Protein AF-A0A519XT03-F1 (afdb_monomer)

Mean predicted aligned error: 4.82 Å

Radius of gyration: 13.23 Å; Cα contacts (8 Å, |Δi|>4): 21; chains: 1; bounding box: 26×20×32 Å

Sequence (63 aa):
PGASTAVSIMLDLVQRCFPEHAATPEWQATFRRLVPSFGQHLADNPELTARVRAHSAQVLKLA

Foldseek 3Di:
DPPVVVVVVVLVVCCVVPVVVCPDPVNVVVCCVVPVCPPHDCVVPVPVVVVVVVVVCVVVVVD

Structure (mmCIF, N/CA/C/O backbone):
data_AF-A0A519XT03-F1
#
_entry.id   AF-A0A519XT03-F1
#
loop_
_atom_site.group_PDB
_atom_site.id
_atom_site.type_symbol
_atom_site.label_atom_id
_atom_site.label_alt_id
_atom_site.label_comp_id
_atom_site.label_asym_id
_atom_site.label_entity_id
_atom_site.label_seq_id
_atom_site.pdbx_PDB_ins_code
_atom_site.Cartn_x
_atom_site.Cartn_y
_atom_site.Cartn_z
_atom_site.occupancy
_atom_site.B_iso_or_equiv
_atom_site.auth_seq_id
_atom_site.auth_comp_id
_atom_site.auth_asym_id
_atom_site.auth_atom_id
_atom_site.pdbx_PDB_model_num
ATOM 1 N N . PRO A 1 1 ? 7.994 -10.859 -9.908 1.00 54.31 1 PRO A N 1
ATOM 2 C CA . PRO A 1 1 ? 6.594 -11.123 -9.479 1.00 54.31 1 PRO A CA 1
ATOM 3 C C . PRO A 1 1 ? 6.348 -11.213 -7.954 1.00 54.31 1 PRO A C 1
ATOM 5 O O . PRO A 1 1 ? 5.193 -11.208 -7.567 1.00 54.31 1 PRO A O 1
ATOM 8 N N . GLY A 1 2 ? 7.367 -11.269 -7.079 1.00 59.84 2 GLY A N 1
ATOM 9 C CA . GLY A 1 2 ? 7.144 -11.456 -5.629 1.00 59.84 2 GLY A CA 1
ATOM 10 C C . GLY A 1 2 ? 6.918 -10.186 -4.795 1.00 59.84 2 GLY A C 1
ATOM 11 O O . GLY A 1 2 ? 6.145 -10.213 -3.844 1.00 59.84 2 GLY A O 1
ATOM 12 N N . ALA A 1 3 ? 7.555 -9.064 -5.146 1.00 68.56 3 ALA A N 1
ATOM 13 C CA . ALA A 1 3 ? 7.530 -7.859 -4.309 1.00 68.56 3 ALA A CA 1
ATOM 14 C C . ALA A 1 3 ? 6.127 -7.235 -4.187 1.00 68.56 3 ALA A C 1
ATOM 16 O O . ALA A 1 3 ? 5.706 -6.870 -3.096 1.00 68.56 3 ALA A O 1
ATOM 17 N N . SER A 1 4 ? 5.376 -7.166 -5.288 1.00 67.31 4 SER A N 1
ATOM 18 C CA . SER A 1 4 ? 4.017 -6.614 -5.305 1.00 67.31 4 SER A CA 1
ATOM 19 C C . SER A 1 4 ? 3.014 -7.490 -4.549 1.00 67.31 4 SER A C 1
ATOM 21 O O . SER A 1 4 ? 2.158 -6.962 -3.851 1.00 67.31 4 SER A O 1
ATOM 23 N N . THR A 1 5 ? 3.149 -8.817 -4.619 1.00 72.50 5 THR A N 1
ATOM 24 C CA . THR A 1 5 ? 2.288 -9.751 -3.876 1.00 72.50 5 THR A CA 1
ATOM 25 C C . THR A 1 5 ? 2.574 -9.717 -2.375 1.00 72.50 5 THR A C 1
ATOM 27 O O . THR A 1 5 ? 1.642 -9.679 -1.575 1.00 72.50 5 THR A O 1
ATOM 30 N N . ALA A 1 6 ? 3.851 -9.681 -1.979 1.00 82.50 6 ALA A N 1
ATOM 31 C CA . ALA A 1 6 ? 4.237 -9.644 -0.570 1.00 82.50 6 ALA A CA 1
ATOM 32 C C . ALA A 1 6 ? 3.743 -8.368 0.132 1.00 82.50 6 ALA A C 1
ATOM 34 O O . ALA A 1 6 ? 3.222 -8.443 1.241 1.00 82.50 6 ALA A O 1
ATOM 35 N N . VAL A 1 7 ? 3.851 -7.205 -0.522 1.00 84.75 7 VAL A N 1
ATOM 36 C CA . VAL A 1 7 ? 3.402 -5.927 0.057 1.00 84.75 7 VAL A CA 1
ATOM 37 C C . VAL A 1 7 ? 1.889 -5.913 0.285 1.00 84.75 7 VAL A C 1
ATOM 39 O O . VAL A 1 7 ? 1.456 -5.529 1.370 1.00 84.75 7 VAL A O 1
ATOM 42 N N . SER A 1 8 ? 1.091 -6.372 -0.685 1.00 83.44 8 SER A N 1
ATOM 43 C CA . SER A 1 8 ? -0.368 -6.462 -0.526 1.00 83.44 8 SER A CA 1
ATOM 44 C C . SER A 1 8 ? -0.759 -7.372 0.641 1.00 83.44 8 SER A C 1
ATOM 46 O O . SER A 1 8 ?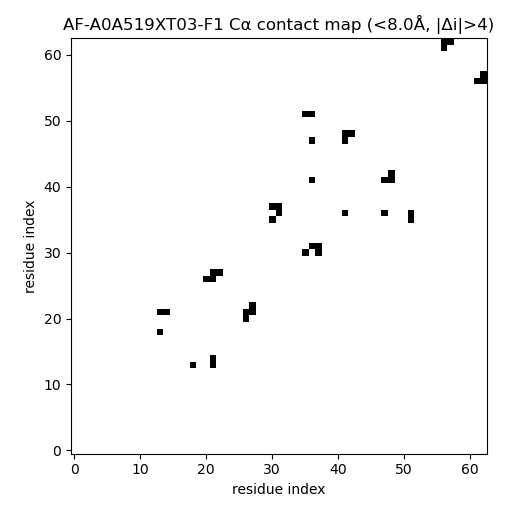 -1.519 -6.951 1.507 1.00 83.44 8 SER A O 1
ATOM 48 N N . ILE A 1 9 ? -0.155 -8.562 0.740 1.00 88.62 9 ILE A N 1
ATOM 49 C CA . ILE A 1 9 ? -0.422 -9.503 1.841 1.00 88.62 9 ILE A CA 1
ATOM 50 C C . ILE A 1 9 ? -0.075 -8.888 3.204 1.00 88.62 9 ILE A C 1
ATOM 52 O O . ILE A 1 9 ? -0.829 -9.047 4.163 1.00 88.62 9 ILE A O 1
ATOM 56 N N . MET A 1 10 ? 1.054 -8.182 3.308 1.00 90.88 10 MET A N 1
ATOM 57 C CA . MET A 1 10 ? 1.471 -7.560 4.568 1.00 90.88 10 MET A CA 1
ATOM 58 C C . MET A 1 10 ? 0.517 -6.443 5.002 1.00 90.88 10 MET A C 1
ATOM 60 O O . MET A 1 10 ? 0.196 -6.345 6.185 1.00 90.88 10 MET A O 1
ATOM 64 N N . LEU A 1 11 ? 0.035 -5.623 4.064 1.00 90.19 11 LEU A N 1
ATOM 65 C CA . LEU A 1 11 ? -0.950 -4.579 4.360 1.00 90.19 11 LEU A CA 1
ATOM 66 C C . LEU A 1 11 ? -2.290 -5.171 4.805 1.00 90.19 11 LEU A C 1
ATOM 68 O O . LEU A 1 11 ? -2.893 -4.658 5.750 1.00 90.19 11 LEU A O 1
ATOM 72 N N . ASP A 1 12 ? -2.725 -6.261 4.176 1.00 90.44 12 ASP A N 1
ATOM 73 C CA . ASP A 1 12 ? -3.942 -6.973 4.571 1.00 90.44 12 ASP A CA 1
ATOM 74 C C . ASP A 1 12 ? -3.794 -7.594 5.965 1.00 90.44 12 ASP A C 1
ATOM 76 O O . ASP A 1 12 ? -4.706 -7.515 6.790 1.00 90.44 12 ASP A O 1
ATOM 80 N N . LEU A 1 13 ? -2.629 -8.176 6.271 1.00 93.81 13 LEU A N 1
ATOM 81 C CA . LEU A 1 13 ? -2.342 -8.740 7.589 1.00 93.81 13 LEU A CA 1
ATOM 82 C C . LEU A 1 13 ? -2.388 -7.663 8.679 1.00 93.81 13 LEU A C 1
ATOM 84 O O . LEU A 1 13 ? -3.015 -7.871 9.715 1.00 93.81 13 LEU A O 1
ATOM 88 N N . VAL A 1 14 ? -1.767 -6.505 8.440 1.00 93.44 14 VAL A N 1
ATOM 89 C CA . VAL A 1 14 ? -1.778 -5.381 9.389 1.00 93.44 14 VAL A CA 1
ATOM 90 C C . VAL A 1 14 ? -3.204 -4.894 9.643 1.00 93.44 14 VAL A C 1
ATOM 92 O O . VAL A 1 14 ? -3.583 -4.722 10.800 1.00 93.44 14 VAL A O 1
ATOM 95 N N . GLN A 1 15 ? -4.015 -4.735 8.593 1.00 91.56 15 GLN A N 1
ATOM 96 C CA . GLN A 1 15 ? -5.420 -4.331 8.729 1.00 91.56 15 GLN A CA 1
ATOM 97 C C . GLN A 1 15 ? -6.254 -5.356 9.508 1.00 91.56 15 GLN A C 1
ATOM 99 O O . GLN A 1 15 ? -7.131 -4.974 10.279 1.00 91.56 15 GLN A O 1
ATOM 104 N N . ARG A 1 16 ? -5.972 -6.653 9.346 1.00 94.88 16 ARG A N 1
ATOM 105 C CA . ARG A 1 16 ? -6.674 -7.732 10.060 1.00 94.88 16 ARG A CA 1
ATOM 106 C C . ARG A 1 16 ? -6.265 -7.849 11.525 1.00 94.88 16 ARG A C 1
ATOM 108 O O . ARG A 1 16 ? -7.118 -8.122 12.362 1.00 94.88 16 ARG A O 1
ATOM 115 N N . CYS A 1 17 ? -4.981 -7.680 11.832 1.00 96.88 17 CYS A N 1
ATOM 116 C CA . CYS A 1 17 ? -4.460 -7.825 13.193 1.00 96.88 17 CYS A CA 1
ATOM 117 C C . CYS A 1 17 ? -4.683 -6.573 14.050 1.00 96.88 17 CYS A C 1
ATOM 119 O O . CYS A 1 17 ? -4.805 -6.690 15.266 1.00 96.88 17 CYS A O 1
ATOM 121 N N . PHE A 1 18 ? -4.743 -5.388 13.433 1.00 96.12 18 PHE A N 1
ATOM 122 C CA . PHE A 1 18 ? -4.880 -4.107 14.132 1.00 96.12 18 PHE A CA 1
ATOM 123 C C . PHE A 1 18 ? -5.971 -3.226 13.500 1.00 96.12 18 PHE A C 1
ATOM 125 O O . PHE A 1 18 ? -5.677 -2.108 13.074 1.00 96.12 18 PHE A O 1
ATOM 132 N N . PRO A 1 19 ? -7.230 -3.694 13.418 1.00 95.12 19 PRO A N 1
ATOM 133 C CA . PRO A 1 19 ? -8.283 -3.005 12.669 1.00 95.12 19 PRO A CA 1
ATOM 134 C C . PRO A 1 19 ? -8.597 -1.607 13.219 1.00 95.12 19 PRO A C 1
ATOM 136 O O . PRO A 1 19 ? -8.769 -0.670 12.444 1.00 95.12 19 PRO A O 1
ATOM 139 N N . GLU A 1 20 ? -8.608 -1.438 14.544 1.00 96.31 20 GLU A N 1
ATOM 140 C CA . GLU A 1 20 ? -8.889 -0.148 15.190 1.00 96.31 20 GLU A CA 1
ATOM 141 C C . GLU A 1 20 ? -7.809 0.895 14.878 1.00 96.31 20 GLU A C 1
ATOM 143 O O . GLU A 1 20 ? -8.123 2.035 14.543 1.00 96.31 20 GLU A O 1
ATOM 148 N N . HIS A 1 21 ? -6.535 0.490 14.911 1.00 93.69 21 HIS A N 1
ATOM 149 C CA . HIS A 1 21 ? -5.410 1.359 14.566 1.00 93.69 21 HIS A CA 1
ATOM 150 C C . HIS A 1 21 ? -5.327 1.622 13.063 1.00 93.69 21 HIS A C 1
ATOM 152 O O . HIS A 1 21 ? -5.101 2.751 12.642 1.00 93.69 21 HIS A O 1
ATOM 158 N N . ALA A 1 22 ? -5.553 0.602 12.236 1.00 93.00 22 ALA A N 1
ATOM 159 C CA . ALA A 1 22 ? -5.532 0.749 10.788 1.00 93.00 22 ALA A CA 1
ATOM 160 C C . ALA A 1 22 ? -6.642 1.679 10.275 1.00 93.00 22 ALA A C 1
ATOM 162 O O . ALA A 1 22 ? -6.471 2.298 9.224 1.00 93.00 22 ALA A O 1
ATOM 163 N N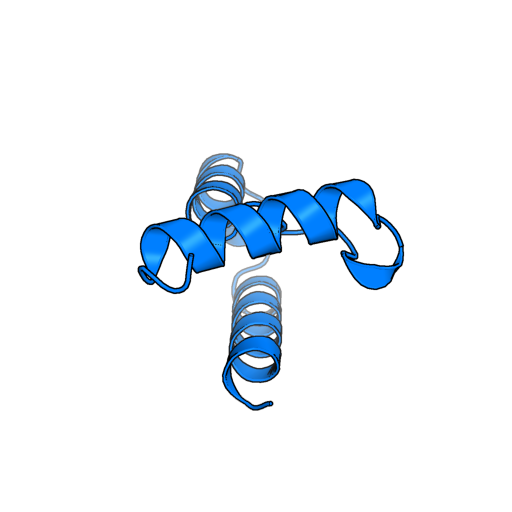 . ALA A 1 23 ? -7.750 1.810 11.007 1.00 92.81 23 ALA A N 1
ATOM 164 C CA . ALA A 1 23 ? -8.827 2.739 10.689 1.00 92.81 23 ALA A CA 1
ATOM 165 C C . ALA A 1 23 ? -8.518 4.199 11.071 1.00 92.81 23 ALA A C 1
ATOM 167 O O . ALA A 1 23 ? -9.240 5.094 10.623 1.00 92.81 23 ALA A O 1
ATOM 168 N N . THR A 1 24 ? -7.473 4.474 11.865 1.00 96.69 24 THR A N 1
ATOM 169 C CA . THR A 1 24 ? -7.203 5.852 12.289 1.00 96.69 24 THR A CA 1
ATOM 170 C C . THR A 1 24 ? -6.654 6.706 11.140 1.00 96.69 24 THR A C 1
ATOM 172 O O . THR A 1 24 ? -5.947 6.203 10.253 1.00 96.69 24 THR A O 1
ATOM 175 N N . PRO A 1 25 ? -6.938 8.022 11.137 1.00 95.75 25 PRO A N 1
ATOM 176 C CA . PRO A 1 25 ? -6.435 8.934 10.113 1.00 95.75 25 PRO A CA 1
ATOM 177 C C . PRO A 1 25 ? -4.906 8.931 9.989 1.00 95.75 25 PRO A C 1
ATOM 179 O O . PRO A 1 25 ? -4.379 9.045 8.882 1.00 95.75 25 PRO A O 1
ATOM 182 N N . GLU A 1 26 ? -4.185 8.769 11.098 1.00 96.00 26 GLU A N 1
ATOM 183 C CA . GLU A 1 26 ? -2.720 8.792 11.139 1.00 96.00 26 GLU A CA 1
ATOM 184 C C . GLU A 1 26 ? -2.115 7.594 10.394 1.00 96.00 26 GLU A C 1
ATOM 186 O O . GLU A 1 26 ? -1.157 7.737 9.623 1.00 96.00 26 GLU A O 1
ATOM 191 N N . TRP A 1 27 ? -2.688 6.405 10.587 1.00 95.56 27 TRP A N 1
ATOM 192 C CA . TRP A 1 27 ? -2.238 5.193 9.903 1.00 95.56 27 TRP A CA 1
ATOM 193 C C . TRP A 1 27 ? -2.639 5.205 8.435 1.00 95.56 27 TRP A C 1
ATOM 195 O O . TRP A 1 27 ? -1.806 4.920 7.576 1.00 95.56 27 TRP A O 1
ATOM 205 N N . GLN A 1 28 ? -3.857 5.647 8.120 1.00 93.94 28 GLN A N 1
ATOM 206 C CA . GLN A 1 28 ? -4.289 5.849 6.735 1.00 93.94 28 GLN A CA 1
ATOM 207 C C . GLN A 1 28 ? -3.381 6.835 5.986 1.00 93.94 28 GLN A C 1
ATOM 209 O O . GLN A 1 28 ? -2.980 6.571 4.847 1.00 93.94 28 GLN A O 1
ATOM 214 N N . ALA A 1 29 ? -2.990 7.940 6.627 1.00 94.19 29 ALA A N 1
ATOM 215 C CA . ALA A 1 29 ? -2.029 8.885 6.067 1.00 94.19 29 ALA A CA 1
ATOM 216 C C . ALA A 1 29 ? -0.652 8.235 5.860 1.00 94.19 29 ALA A C 1
ATOM 218 O O . ALA A 1 29 ? -0.024 8.429 4.817 1.00 94.19 29 ALA A O 1
ATOM 219 N N . THR A 1 30 ? -0.201 7.413 6.810 1.00 93.44 30 THR A N 1
ATOM 220 C CA . THR A 1 30 ? 1.071 6.686 6.707 1.00 93.44 30 THR A CA 1
ATOM 221 C C . THR A 1 30 ? 1.062 5.677 5.560 1.00 93.44 30 THR A C 1
ATOM 223 O O . THR A 1 30 ? 2.005 5.661 4.767 1.00 93.44 30 THR A O 1
ATOM 226 N N . PHE A 1 31 ? -0.003 4.888 5.408 1.00 92.69 31 PHE A N 1
ATOM 227 C CA . PHE A 1 31 ? -0.129 3.935 4.307 1.00 92.69 31 PHE A CA 1
ATOM 228 C C . PHE A 1 31 ? -0.112 4.632 2.953 1.00 92.69 31 PHE A C 1
ATOM 230 O O . PHE A 1 31 ? 0.631 4.206 2.076 1.00 92.69 31 PHE A O 1
ATOM 237 N N . ARG A 1 32 ? -0.839 5.744 2.793 1.00 90.12 32 ARG A N 1
ATOM 238 C CA . ARG A 1 32 ? -0.834 6.522 1.541 1.00 90.12 32 ARG A CA 1
ATOM 239 C C . ARG A 1 32 ? 0.506 7.200 1.267 1.00 90.12 32 ARG A C 1
ATOM 241 O O . ARG A 1 32 ? 0.885 7.354 0.112 1.00 90.12 32 ARG A O 1
ATOM 248 N N . ARG A 1 33 ? 1.246 7.590 2.309 1.00 89.31 33 ARG A N 1
ATOM 249 C CA . ARG A 1 33 ? 2.600 8.142 2.160 1.00 89.31 33 ARG A CA 1
ATOM 250 C C . ARG A 1 33 ? 3.590 7.087 1.664 1.00 89.31 33 ARG A C 1
ATOM 252 O O . ARG A 1 33 ? 4.432 7.402 0.832 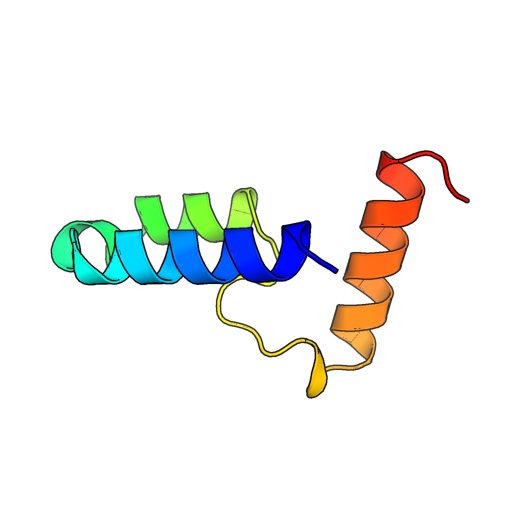1.00 89.31 33 ARG A O 1
ATOM 259 N N . LEU A 1 34 ? 3.509 5.865 2.192 1.00 88.19 34 LEU A N 1
ATOM 260 C CA . LEU A 1 34 ? 4.405 4.761 1.826 1.00 88.19 34 LEU A CA 1
ATOM 261 C C . LEU A 1 34 ? 4.004 4.097 0.504 1.00 88.19 34 LEU A C 1
ATOM 263 O O . LEU A 1 34 ? 4.860 3.721 -0.291 1.00 88.19 34 LEU A O 1
ATOM 267 N N . VAL A 1 35 ? 2.701 3.960 0.274 1.00 88.31 35 VAL A N 1
ATOM 268 C CA . VAL A 1 35 ? 2.096 3.335 -0.900 1.00 88.31 35 VAL A CA 1
ATOM 269 C C . VAL A 1 35 ? 1.036 4.300 -1.443 1.00 88.31 35 VAL A C 1
ATOM 271 O O . VAL A 1 35 ? -0.121 4.247 -1.031 1.00 88.31 35 VAL A O 1
ATOM 274 N N . PRO A 1 36 ? 1.390 5.193 -2.383 1.00 84.62 36 PRO A N 1
ATOM 275 C CA . PRO A 1 36 ? 0.465 6.203 -2.915 1.00 84.62 36 PRO A CA 1
ATOM 276 C C . PRO A 1 36 ? -0.813 5.637 -3.546 1.00 84.62 36 PRO A C 1
ATOM 278 O O . PRO A 1 36 ? -1.840 6.310 -3.586 1.00 84.62 36 PRO A O 1
ATOM 281 N N . SER A 1 37 ? -0.763 4.391 -4.017 1.00 86.00 37 SER A N 1
ATOM 282 C CA . SER A 1 37 ? -1.909 3.656 -4.560 1.00 86.00 37 SER A CA 1
ATOM 283 C C . SER A 1 37 ? -2.678 2.846 -3.509 1.00 86.00 37 SER A C 1
ATOM 285 O O . SER A 1 37 ? -3.490 2.000 -3.876 1.00 86.00 37 SER A O 1
ATOM 287 N N . PHE A 1 38 ? -2.407 3.027 -2.214 1.00 88.56 38 PHE A N 1
ATOM 288 C CA . PHE A 1 38 ? -3.079 2.282 -1.151 1.00 88.56 38 PHE A CA 1
ATOM 289 C C . PHE A 1 38 ? -4.602 2.456 -1.227 1.00 88.56 38 PHE A C 1
ATOM 291 O O . PHE A 1 38 ? -5.102 3.578 -1.328 1.00 88.56 38 PHE A O 1
ATOM 298 N N . GLY A 1 39 ? -5.330 1.335 -1.192 1.00 83.44 39 GLY A N 1
ATOM 299 C CA . GLY A 1 39 ? -6.788 1.301 -1.331 1.00 83.44 39 GLY A CA 1
ATOM 300 C C . GLY A 1 39 ? -7.309 1.498 -2.760 1.00 83.44 39 GLY A C 1
ATOM 301 O O . GLY A 1 39 ? -8.518 1.572 -2.946 1.00 83.44 39 GLY A O 1
ATOM 302 N N . GLN A 1 40 ? -6.433 1.585 -3.768 1.00 84.19 40 GLN A N 1
ATOM 303 C CA . GLN A 1 40 ? -6.827 1.741 -5.169 1.00 84.19 40 GLN A CA 1
ATOM 304 C C . GLN A 1 40 ? -6.452 0.504 -5.983 1.00 84.19 40 GLN A C 1
ATOM 306 O O . GLN A 1 40 ? -5.319 0.018 -5.936 1.00 84.19 40 GLN A O 1
ATOM 311 N N . HIS A 1 41 ? -7.396 0.020 -6.787 1.00 81.19 41 HIS A N 1
ATOM 312 C CA . HIS A 1 41 ? -7.121 -1.001 -7.786 1.00 81.19 41 HIS A CA 1
ATOM 313 C C . HIS A 1 41 ? -6.441 -0.370 -9.001 1.00 81.19 41 HIS A C 1
ATOM 315 O O . HIS A 1 41 ? -7.071 0.276 -9.833 1.00 81.19 41 HIS A O 1
ATOM 321 N N . LEU A 1 42 ? -5.128 -0.571 -9.110 1.00 81.00 42 LEU A N 1
ATOM 322 C CA . LEU A 1 42 ? -4.336 -0.074 -10.238 1.00 81.00 42 LEU A CA 1
ATOM 323 C C . LEU A 1 42 ? -4.808 -0.649 -11.583 1.00 81.00 42 LEU A C 1
ATOM 325 O O . LEU A 1 42 ? -4.801 0.064 -12.581 1.00 81.00 42 LEU A O 1
ATOM 329 N N . ALA A 1 43 ? -5.252 -1.911 -11.602 1.00 81.38 43 ALA A N 1
ATOM 330 C CA . ALA A 1 43 ? -5.736 -2.577 -12.813 1.00 81.38 43 ALA A CA 1
ATOM 331 C C . ALA A 1 43 ? -6.921 -1.843 -13.463 1.00 81.38 43 ALA A C 1
ATOM 333 O O . ALA A 1 43 ? -7.004 -1.791 -14.687 1.00 81.38 43 ALA A O 1
ATOM 334 N N . ASP A 1 44 ? -7.769 -1.220 -12.645 1.00 85.31 44 ASP A N 1
ATOM 335 C CA . ASP A 1 44 ? -8.975 -0.522 -13.094 1.00 85.31 44 ASP A CA 1
ATOM 336 C C . ASP A 1 44 ? -8.711 0.965 -13.389 1.00 85.31 44 ASP A C 1
ATOM 338 O O . ASP A 1 44 ? -9.581 1.671 -13.896 1.00 85.31 44 ASP A O 1
ATOM 342 N N . ASN A 1 45 ? -7.501 1.457 -13.092 1.00 84.94 45 ASN A N 1
ATOM 3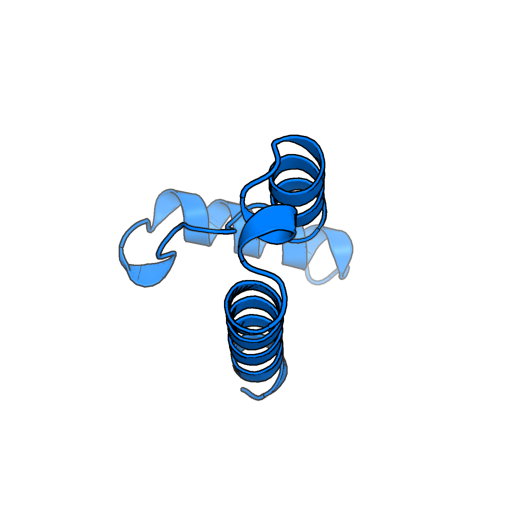43 C CA . ASN A 1 45 ? -7.114 2.848 -13.292 1.00 84.94 45 ASN A CA 1
ATOM 344 C C . ASN A 1 45 ? -5.808 2.951 -14.109 1.00 84.94 45 ASN A C 1
ATOM 346 O O . ASN A 1 45 ? -4.704 2.994 -13.545 1.00 84.94 45 ASN A O 1
ATOM 350 N N . PRO A 1 46 ? -5.910 2.999 -15.451 1.00 87.44 46 PRO A N 1
ATOM 351 C CA . PRO A 1 46 ? -4.744 3.036 -16.330 1.00 87.44 46 PRO A CA 1
ATOM 352 C C . PRO A 1 46 ? -3.908 4.312 -16.157 1.00 87.44 46 PRO A 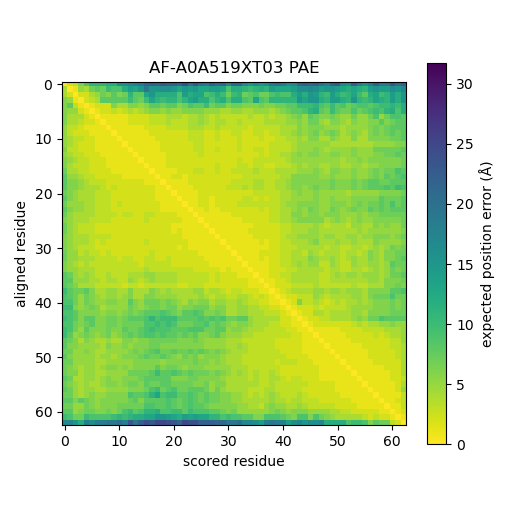C 1
ATOM 354 O O . PRO A 1 46 ? -2.680 4.250 -16.229 1.00 87.44 46 PRO A O 1
ATOM 357 N N . GLU A 1 47 ? -4.540 5.451 -15.860 1.00 88.56 47 GLU A N 1
ATOM 358 C CA . GLU A 1 47 ? -3.840 6.716 -15.610 1.00 88.56 47 GLU A CA 1
ATOM 359 C C . GLU A 1 47 ? -3.002 6.642 -14.327 1.00 88.56 47 GLU A C 1
ATOM 361 O O . GLU A 1 47 ? -1.813 6.978 -14.319 1.00 88.56 47 GLU A O 1
ATOM 366 N N . LEU A 1 48 ? -3.590 6.130 -13.243 1.00 85.12 48 LEU A N 1
ATOM 367 C CA . LEU A 1 48 ? -2.878 5.912 -11.987 1.00 85.12 48 LEU A CA 1
ATOM 368 C C . LEU A 1 48 ? -1.726 4.921 -12.169 1.00 85.12 48 LEU A C 1
ATOM 370 O O . LEU A 1 48 ? -0.626 5.158 -11.669 1.00 85.12 48 LEU A O 1
ATOM 374 N N . THR A 1 49 ? -1.948 3.843 -12.922 1.00 87.81 49 THR A N 1
ATOM 375 C CA . THR A 1 49 ? -0.901 2.867 -13.240 1.00 87.81 49 THR A CA 1
ATOM 376 C C . THR A 1 49 ? 0.268 3.514 -13.976 1.00 87.81 49 THR A C 1
ATOM 378 O O . THR A 1 49 ? 1.421 3.270 -13.610 1.00 87.81 49 THR A O 1
ATOM 381 N N . ALA A 1 50 ? -0.000 4.361 -14.973 1.00 89.31 50 ALA A N 1
ATOM 382 C CA . ALA A 1 50 ? 1.044 5.082 -15.696 1.00 89.31 50 ALA A CA 1
ATOM 383 C C . ALA A 1 50 ? 1.840 6.004 -14.759 1.00 89.31 50 ALA A C 1
ATOM 385 O O . ALA A 1 50 ? 3.072 5.963 -14.758 1.00 89.31 50 ALA A O 1
ATOM 386 N N . ARG A 1 51 ? 1.153 6.763 -13.896 1.00 88.44 51 ARG A N 1
ATOM 387 C CA . ARG A 1 51 ? 1.791 7.652 -12.910 1.00 88.44 51 ARG A CA 1
ATOM 388 C C . ARG A 1 51 ? 2.672 6.898 -11.917 1.00 88.44 51 ARG A C 1
ATOM 390 O O . ARG A 1 51 ? 3.806 7.308 -11.679 1.00 88.44 51 ARG A O 1
ATOM 397 N N . VAL A 1 52 ? 2.175 5.797 -11.350 1.00 87.62 52 VAL A N 1
ATOM 398 C CA . VAL A 1 52 ? 2.932 4.975 -10.393 1.00 87.62 52 VAL A CA 1
ATOM 399 C C . VAL A 1 52 ? 4.162 4.368 -11.064 1.00 87.62 52 VAL A C 1
ATOM 401 O O . VAL A 1 52 ? 5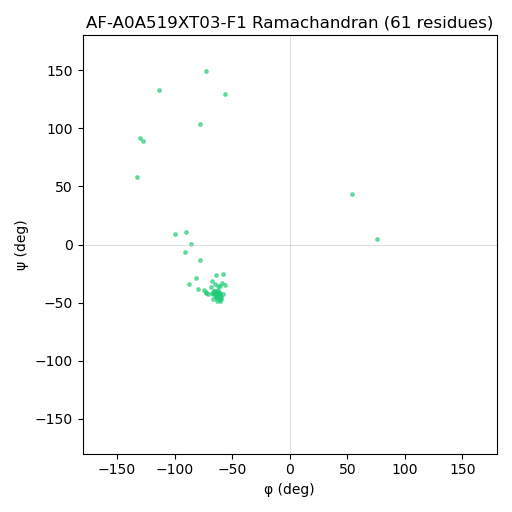.256 4.449 -10.509 1.00 87.62 52 VAL A O 1
ATOM 404 N N . ARG A 1 53 ? 4.022 3.830 -12.283 1.00 88.06 53 ARG A N 1
ATOM 405 C CA . ARG A 1 53 ? 5.156 3.274 -13.039 1.00 88.06 53 ARG A CA 1
ATOM 406 C C . ARG A 1 53 ? 6.199 4.333 -13.379 1.00 88.06 53 ARG A C 1
ATOM 408 O O . ARG A 1 53 ? 7.382 4.071 -13.186 1.00 88.06 53 ARG A O 1
ATOM 415 N N . ALA A 1 54 ? 5.777 5.513 -13.835 1.00 89.94 54 ALA A N 1
ATOM 416 C CA . ALA A 1 54 ? 6.681 6.621 -14.136 1.00 89.94 54 ALA A CA 1
ATOM 417 C C . ALA A 1 54 ? 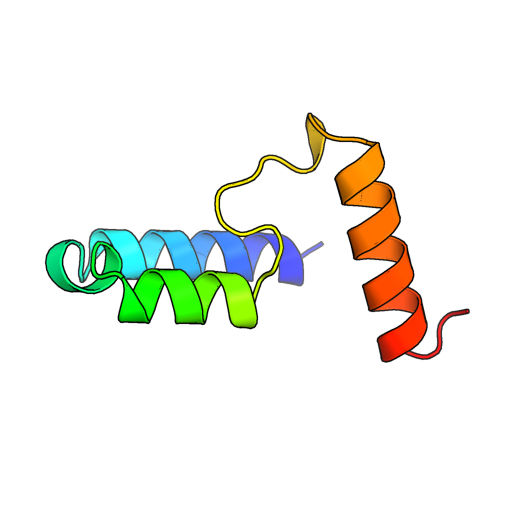7.450 7.071 -12.886 1.00 89.94 54 ALA A C 1
ATOM 419 O O . ALA A 1 5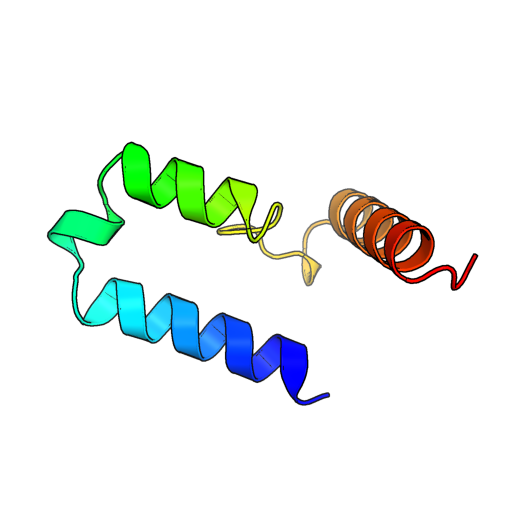4 ? 8.671 7.216 -12.930 1.00 89.94 54 ALA A O 1
ATOM 420 N N . HIS A 1 55 ? 6.758 7.203 -11.751 1.00 88.25 55 HIS A N 1
ATOM 421 C CA . HIS A 1 55 ? 7.393 7.530 -10.478 1.00 88.25 55 HIS A CA 1
ATOM 422 C C . HIS A 1 55 ? 8.421 6.469 -10.061 1.00 88.25 55 HIS A C 1
ATOM 424 O O . HIS A 1 55 ? 9.560 6.808 -9.741 1.00 88.25 55 HIS A O 1
ATOM 430 N N . SER A 1 56 ? 8.061 5.181 -10.112 1.00 88.25 56 SER A N 1
ATOM 431 C CA . SER A 1 56 ? 8.993 4.093 -9.798 1.00 88.25 56 SER A CA 1
ATOM 432 C C . SER A 1 56 ? 10.201 4.073 -10.738 1.00 88.25 56 SER A C 1
ATOM 434 O O . SER A 1 56 ? 11.320 3.896 -10.265 1.00 88.25 56 SER A O 1
ATOM 436 N N . ALA A 1 57 ? 10.002 4.291 -12.041 1.00 90.31 57 ALA A N 1
ATOM 437 C CA . ALA A 1 57 ? 11.090 4.351 -13.016 1.00 90.31 57 ALA A CA 1
ATOM 438 C C . ALA A 1 57 ? 12.049 5.515 -12.725 1.00 90.31 57 ALA A C 1
ATOM 440 O O . ALA A 1 57 ? 13.262 5.320 -12.736 1.00 90.31 57 ALA A O 1
ATOM 441 N N . GLN A 1 58 ? 11.520 6.691 -12.377 1.00 91.88 58 GLN A N 1
ATOM 442 C CA . GLN A 1 58 ? 12.324 7.851 -11.995 1.00 91.88 58 GLN A CA 1
ATOM 443 C C . GLN A 1 58 ? 13.140 7.587 -10.720 1.00 91.88 58 GLN A C 1
ATOM 445 O O . GLN A 1 58 ? 14.345 7.834 -10.697 1.00 91.88 58 GLN A O 1
ATOM 450 N N . VAL A 1 59 ? 12.507 7.065 -9.663 1.00 89.38 59 VAL A N 1
ATOM 451 C CA . VAL A 1 59 ? 13.174 6.784 -8.377 1.00 89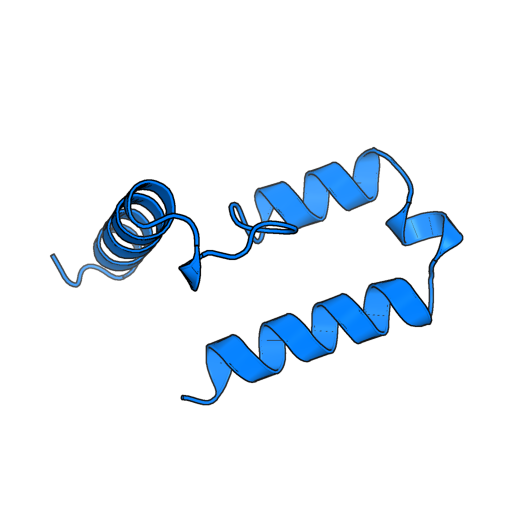.38 59 VAL A CA 1
ATOM 452 C C . VAL A 1 59 ? 14.271 5.731 -8.536 1.00 89.38 59 VAL A C 1
ATOM 454 O O . VAL A 1 59 ? 15.349 5.864 -7.958 1.00 89.38 59 VAL A O 1
ATOM 457 N N . LEU A 1 60 ? 14.013 4.703 -9.346 1.00 90.75 60 LEU A N 1
ATOM 458 C CA . LEU A 1 60 ? 14.954 3.612 -9.597 1.00 90.75 60 LEU A CA 1
ATOM 459 C C . LEU A 1 60 ? 15.961 3.917 -10.718 1.00 90.75 60 LEU A C 1
ATOM 461 O O . LEU A 1 60 ? 16.803 3.068 -11.000 1.00 90.75 60 LEU A O 1
ATOM 465 N N . LYS A 1 61 ? 15.901 5.109 -11.333 1.00 90.94 61 LYS A N 1
ATOM 466 C CA . LYS A 1 61 ? 16.756 5.526 -12.462 1.00 90.94 61 LYS A CA 1
ATOM 467 C C . LYS A 1 61 ? 16.716 4.544 -13.640 1.00 90.94 61 LYS A C 1
ATOM 469 O O . LYS A 1 61 ? 17.741 4.191 -14.213 1.00 90.94 61 LYS A O 1
ATOM 474 N N . LEU A 1 62 ? 15.513 4.083 -13.964 1.00 88.06 62 LEU A N 1
ATOM 475 C CA . LEU A 1 62 ? 15.221 3.187 -15.087 1.00 88.06 62 LEU A CA 1
ATOM 476 C C . LEU A 1 62 ? 14.667 3.946 -16.306 1.00 88.06 62 LEU A C 1
ATOM 478 O O . LEU A 1 62 ? 14.153 3.316 -17.228 1.00 88.06 62 LEU A O 1
ATOM 482 N N . ALA A 1 63 ? 14.713 5.280 -16.256 1.00 63.31 63 ALA A N 1
ATOM 483 C CA . ALA A 1 63 ? 14.261 6.206 -17.288 1.00 63.31 63 ALA A CA 1
ATOM 484 C C . ALA A 1 63 ? 15.460 6.866 -17.973 1.00 63.31 63 ALA A C 1
ATOM 486 O O . ALA A 1 63 ? 16.437 7.173 -17.249 1.00 63.31 63 ALA A O 1
#

Nearest PDB structures (foldseek):
  3wcu-assembly1_B  TM=2.767E-01  e=8.481E+00  Lamellibrachia satsuma

Solvent-accessible surface area (backbone atoms only — not comparable to full-atom values): 3750 Å² total; per-residue (Å²): 130,62,69,70,55,52,54,53,54,51,55,52,48,48,42,71,78,37,48,75,58,50,67,34,70,69,44,45,53,48,46,37,71,77,36,76,59,61,98,55,67,48,90,84,30,66,68,59,40,52,52,53,51,52,50,51,28,58,77,69,65,74,110

pLDDT: mean 87.29, std 8.68, range [54.31, 96.88]

Secondary structure (DSSP, 8-state):
-HHHHHHHHHHHHHHHH-HHHHTSHHHHHHHHHH-TTTT--GGG-HHHHHHHHHHHHHHTT--